Protein AF-A0A920RY17-F1 (afdb_monomer)

Solvent-accessible surface area (backbone atoms only — not comparable to full-atom values): 9497 Å² total; per-residue (Å²): 94,78,43,37,67,68,40,44,52,46,60,52,32,52,47,33,40,71,77,33,46,24,47,59,45,61,76,72,63,71,82,38,56,42,62,59,96,82,60,80,68,68,48,72,58,47,63,77,40,30,43,42,57,53,41,56,54,37,49,77,56,78,30,60,62,49,46,22,25,70,82,61,47,72,62,58,49,89,42,34,50,62,48,38,64,73,61,74,77,82,77,81,62,94,60,50,52,65,55,44,51,54,52,41,68,76,36,35,82,54,89,49,69,72,45,49,60,46,46,54,46,44,50,57,47,36,56,75,66,50,85,44,74,69,47,50,51,54,52,53,53,50,46,53,53,35,45,74,59,16,94,86,45,46,70,68,56,48,50,56,55,54,60,73,76,107

Foldseek 3Di:
DKDFFFDFVLVVQVVLCPPQVKGKFKPDDNRDTQDDPPDGDMDDQDQQQFLLNVQVVVVVSVMGMWMAALLLHTDDRGDGSNCRPVPPDDDDDPCLLVSLLVVLVRLLQDPDVSSVVSNLSSLVNLLVRDDDPVSLVVSLVSLVVSCVRHPVCHPVNSVVSNVSND

Mean predicted aligned error: 7.77 Å

Radius of gyration: 16.83 Å; Cα contacts (8 Å, |Δi|>4): 213; chains: 1; bounding box: 39×34×50 Å

Secondary structure (DSSP, 8-state):
-EE-TT-BHHHHHHHHHHHHS-EEEESS-TT-B---SS----EE--TT-BHHHHHHHHHTTT--EEEE-TTSPBPPTTSBGGGGGG----S--TTHHHHHHHHHHHHTT---HHHHHHHHH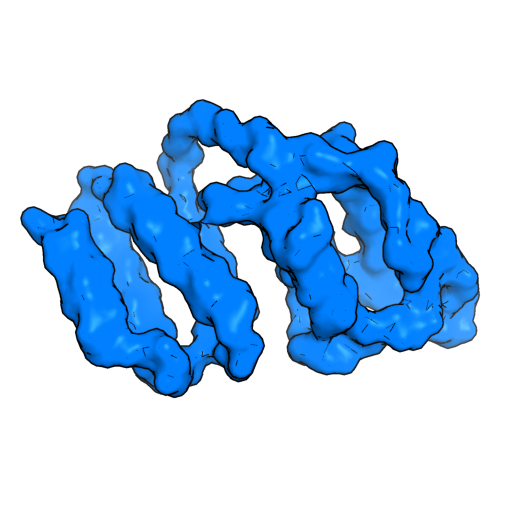HHHHHHHT--SHHHHHHHHHHHHHHHHH-TTS-HHHHHHHHHHT-

Nearest PDB structures (foldseek):
  8fbk-assembly1_A  TM=7.594E-01  e=2.458E+00  synthetic construct
  5h78-assembly1_B  TM=5.954E-01  e=9.826E-01  Homo sapiens
  5h7c-assembly2_C  TM=5.694E-01  e=1.041E+00  Staphylococcus aureus
  7wtx-assembly1_K  TM=4.365E-01  e=3.273E+00  Homo sapiens

pLDDT: mean 86.99, std 10.38, range [42.59, 96.81]

Sequence (166 aa):
MLLQKGTKLLDLKKYFKSEFQALLVYDGPPNKILLSKNKTSSLELTQKTTIRDIEKFFKQFNVSVEIYNSSGTKVAPDYEISTIKSLTEEKLELGSVKKNIKLISSLKNSTEFQDIDWIYRIYNQIIYDTETDEDKKLVIESLKDTLATNSKFTQDDYEHFVNQLN

Structure (mmCIF, N/CA/C/O backbone):
data_AF-A0A920RY17-F1
#
_entry.id   AF-A0A920RY17-F1
#
loop_
_atom_site.group_PDB
_atom_site.id
_atom_site.type_symbol
_atom_site.label_atom_id
_atom_site.label_alt_id
_atom_site.label_comp_id
_atom_site.label_asym_id
_atom_site.label_entity_id
_atom_site.label_seq_id
_atom_site.pdbx_PDB_ins_code
_atom_site.Cartn_x
_atom_site.Cartn_y
_atom_site.Cartn_z
_atom_site.occupancy
_atom_site.B_iso_or_equiv
_atom_site.auth_seq_id
_atom_site.auth_comp_id
_atom_site.auth_asym_id
_atom_site.auth_atom_id
_atom_site.pdbx_PDB_model_num
ATOM 1 N N . MET A 1 1 ? -18.358 2.647 7.549 1.00 88.31 1 MET A N 1
ATOM 2 C CA . MET A 1 1 ? -17.940 1.350 8.150 1.00 88.31 1 MET A CA 1
ATOM 3 C C . MET A 1 1 ? -17.654 1.550 9.635 1.00 88.31 1 MET A C 1
ATOM 5 O O . MET A 1 1 ? -16.999 2.529 9.966 1.00 88.31 1 MET A O 1
ATOM 9 N N . LEU A 1 2 ? -18.109 0.657 10.522 1.00 92.25 2 LEU A N 1
ATOM 10 C CA . LEU A 1 2 ? -17.802 0.726 11.960 1.00 92.25 2 LEU A CA 1
ATOM 11 C C . LEU A 1 2 ? -16.531 -0.073 12.281 1.00 92.25 2 LEU A C 1
ATOM 13 O O . LEU A 1 2 ? -16.491 -1.283 12.064 1.00 92.25 2 LEU A O 1
ATOM 17 N N . LEU A 1 3 ? -15.509 0.591 12.818 1.00 92.12 3 LEU A N 1
ATOM 18 C CA . LEU A 1 3 ? -14.319 -0.051 13.368 1.00 92.12 3 LEU A CA 1
ATOM 19 C C . LEU A 1 3 ? -14.539 -0.381 14.834 1.00 92.12 3 LEU A C 1
ATOM 21 O O . LEU A 1 3 ? -14.891 0.484 15.629 1.00 92.12 3 LEU A O 1
ATOM 25 N N . GLN A 1 4 ? -14.289 -1.628 15.201 1.00 91.75 4 GLN A N 1
ATOM 26 C CA . GLN A 1 4 ? -14.402 -2.114 16.575 1.00 91.75 4 GLN A CA 1
ATOM 27 C C . GLN A 1 4 ? -13.565 -3.380 16.783 1.00 91.75 4 GLN A C 1
ATOM 29 O O . GLN A 1 4 ? -13.005 -3.948 15.837 1.00 91.75 4 GLN A O 1
ATOM 34 N N . LYS A 1 5 ? -13.496 -3.863 18.025 1.00 89.25 5 LYS A N 1
ATOM 35 C CA . LYS A 1 5 ? -12.933 -5.185 18.326 1.00 89.25 5 LYS A CA 1
ATOM 36 C C . LYS A 1 5 ? -13.577 -6.254 17.430 1.00 89.25 5 LYS A C 1
ATOM 38 O O . LYS A 1 5 ? -14.792 -6.289 17.275 1.00 89.25 5 LYS A O 1
ATOM 43 N N . GLY A 1 6 ? -12.756 -7.126 16.852 1.00 89.06 6 GLY A N 1
ATOM 44 C CA . GLY A 1 6 ? -13.188 -8.156 15.905 1.00 89.06 6 GLY A CA 1
ATOM 45 C C . GLY A 1 6 ? -13.157 -7.726 14.435 1.00 89.06 6 GLY A C 1
ATOM 46 O O . GLY A 1 6 ? -13.312 -8.581 13.567 1.00 89.06 6 GLY A O 1
ATOM 47 N N . THR A 1 7 ? -12.896 -6.449 14.130 1.00 90.81 7 THR A N 1
ATOM 48 C CA . THR A 1 7 ? -12.713 -5.999 12.738 1.00 90.81 7 THR A CA 1
ATOM 49 C C . THR A 1 7 ? -11.511 -6.705 12.118 1.00 90.81 7 THR A C 1
ATOM 51 O O . THR A 1 7 ? -10.410 -6.672 12.679 1.00 90.81 7 THR A O 1
ATOM 54 N N . LYS A 1 8 ? -11.711 -7.333 10.957 1.00 91.75 8 LYS A N 1
ATOM 55 C CA . LYS A 1 8 ? -10.626 -7.901 10.153 1.00 91.75 8 LYS A CA 1
ATOM 56 C C . LYS A 1 8 ? -9.956 -6.780 9.365 1.00 91.75 8 LYS A C 1
ATOM 58 O O . LYS A 1 8 ? -10.627 -6.028 8.660 1.00 91.75 8 LYS A O 1
ATOM 63 N N . LEU A 1 9 ? -8.633 -6.676 9.461 1.00 90.75 9 LEU A N 1
ATOM 64 C CA . LEU A 1 9 ? -7.885 -5.626 8.764 1.00 90.75 9 LEU A CA 1
ATOM 65 C C . LEU A 1 9 ? -7.942 -5.786 7.241 1.00 90.75 9 LEU A C 1
ATOM 67 O O . LEU A 1 9 ? -7.912 -4.786 6.531 1.00 90.75 9 LEU A O 1
ATOM 71 N N . LEU A 1 10 ? -8.114 -7.013 6.743 1.00 89.44 10 LEU A N 1
ATOM 72 C CA . LEU A 1 10 ? -8.320 -7.263 5.318 1.00 89.44 10 LEU A CA 1
ATOM 73 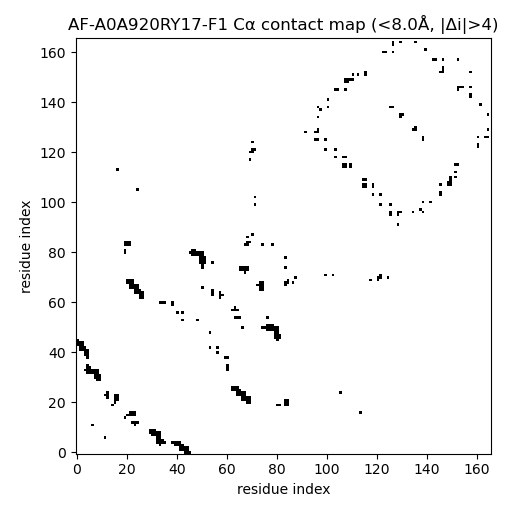C C . LEU A 1 10 ? -9.617 -6.625 4.796 1.00 89.44 10 LEU A C 1
ATOM 75 O O . LEU A 1 10 ? -9.604 -6.009 3.732 1.00 89.44 10 LEU A O 1
ATOM 79 N N . ASP A 1 11 ? -10.716 -6.727 5.546 1.00 91.06 11 ASP A N 1
ATOM 80 C CA . ASP A 1 11 ? -12.003 -6.136 5.153 1.00 91.06 11 ASP A CA 1
ATOM 81 C C . ASP A 1 11 ? -11.894 -4.610 5.119 1.00 91.06 11 ASP A C 1
ATOM 83 O O . ASP A 1 11 ? -12.360 -3.959 4.186 1.00 91.06 11 ASP A O 1
ATOM 87 N N . LEU A 1 12 ? -11.187 -4.042 6.099 1.00 90.75 12 LEU A N 1
ATOM 88 C CA . LEU A 1 12 ? -10.895 -2.618 6.125 1.00 90.75 12 LEU A CA 1
ATOM 89 C C . LEU A 1 12 ? -10.023 -2.178 4.947 1.00 90.75 12 LEU A C 1
ATOM 91 O O . LEU A 1 12 ? -10.306 -1.164 4.316 1.00 90.75 12 LEU A O 1
ATOM 95 N N . LYS A 1 13 ? -8.975 -2.943 4.630 1.00 91.44 13 LYS A N 1
ATOM 96 C CA . LYS A 1 13 ? -8.112 -2.681 3.475 1.00 91.44 13 LYS A CA 1
ATOM 97 C C . LYS A 1 13 ? -8.931 -2.661 2.180 1.00 91.44 13 LYS A C 1
ATOM 99 O O . LYS A 1 13 ? -8.775 -1.743 1.380 1.00 91.44 13 LYS A O 1
ATOM 104 N N . LYS A 1 14 ? -9.838 -3.627 1.996 1.00 91.12 14 LYS A N 1
ATOM 105 C CA . LYS A 1 14 ? -10.760 -3.688 0.846 1.00 91.12 14 LYS A CA 1
ATOM 106 C C . LYS A 1 14 ? -11.723 -2.495 0.816 1.00 91.12 14 LYS A C 1
ATOM 108 O O . LYS A 1 14 ? -11.944 -1.919 -0.250 1.00 91.12 14 LYS A O 1
ATOM 113 N N . TYR A 1 15 ? -12.240 -2.080 1.972 1.00 91.69 15 TYR A N 1
ATOM 114 C CA . TYR A 1 15 ? -13.094 -0.896 2.101 1.00 91.69 15 TYR A CA 1
ATOM 115 C C . TYR A 1 15 ? -12.364 0.394 1.696 1.00 91.69 15 TYR A C 1
ATOM 117 O O . TYR A 1 15 ? -12.866 1.146 0.870 1.00 91.69 15 TYR A O 1
ATOM 125 N N . PHE A 1 16 ? -11.138 0.623 2.183 1.00 91.50 16 PHE A N 1
ATOM 126 C CA . PHE A 1 1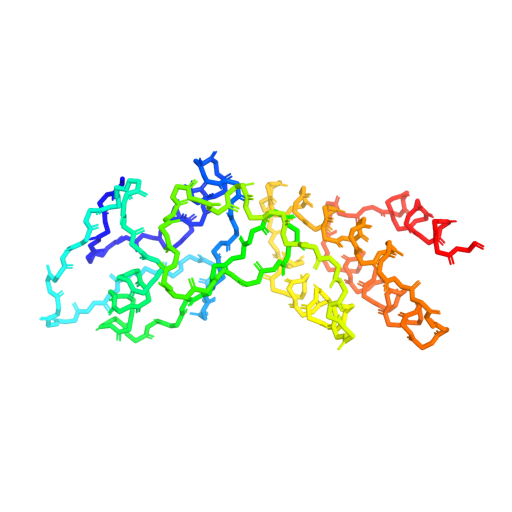6 ? -10.349 1.810 1.814 1.00 91.50 16 PHE A CA 1
ATOM 127 C C . PHE A 1 16 ? -10.063 1.893 0.312 1.00 91.50 16 PHE A C 1
ATOM 129 O O . PHE A 1 16 ? -10.155 2.968 -0.286 1.00 91.50 16 PHE A O 1
ATOM 136 N N . LYS A 1 17 ? -9.774 0.748 -0.311 1.00 89.94 17 LYS A N 1
ATOM 137 C CA . LYS A 1 17 ? -9.528 0.675 -1.752 1.00 89.94 17 LYS A CA 1
ATOM 138 C C . LYS A 1 17 ? -10.761 0.992 -2.585 1.00 89.94 17 LYS A C 1
ATOM 140 O O . LYS A 1 17 ? -10.645 1.711 -3.573 1.00 89.94 17 LYS A O 1
ATOM 145 N N . SER A 1 18 ? -11.905 0.430 -2.207 1.00 89.31 18 SER A N 1
ATOM 146 C CA . SER A 1 18 ? -13.157 0.578 -2.956 1.00 89.31 18 SER A CA 1
ATOM 147 C C . SER A 1 18 ? -13.776 1.963 -2.776 1.00 89.31 18 SER A C 1
ATOM 149 O O . SER A 1 18 ? -14.106 2.605 -3.769 1.00 89.31 18 SER A O 1
ATOM 151 N N . GLU A 1 19 ? -13.862 2.453 -1.540 1.00 89.56 19 GLU A N 1
ATOM 152 C CA . GLU A 1 19 ? -14.569 3.700 -1.228 1.00 89.56 19 GLU A CA 1
ATOM 153 C C . GLU A 1 19 ? -13.712 4.951 -1.436 1.00 89.56 19 GLU A C 1
ATOM 155 O O . GLU A 1 19 ? -14.189 5.960 -1.953 1.00 89.56 19 GLU A O 1
ATOM 160 N N . PHE A 1 20 ? -12.436 4.902 -1.045 1.00 88.31 20 PHE A N 1
ATOM 161 C CA . PHE A 1 20 ? -11.584 6.098 -0.991 1.00 88.31 20 PHE A CA 1
ATOM 162 C C . PHE A 1 20 ? -10.464 6.100 -2.026 1.00 88.31 20 PHE A C 1
ATOM 164 O O . PHE A 1 20 ? -9.703 7.062 -2.089 1.00 88.31 20 PHE A O 1
ATOM 171 N N . GLN A 1 21 ? -10.353 5.040 -2.837 1.00 86.44 21 GLN A N 1
ATOM 172 C CA . GLN A 1 21 ? -9.213 4.828 -3.737 1.00 86.44 21 GLN A CA 1
ATOM 173 C C . GLN A 1 21 ? -7.880 4.986 -2.998 1.00 86.44 21 GLN A C 1
ATOM 175 O O . GLN A 1 21 ? -6.930 5.577 -3.505 1.00 86.44 21 GLN A O 1
ATOM 180 N N . ALA A 1 22 ? -7.841 4.454 -1.777 1.00 90.06 22 ALA A N 1
ATOM 181 C CA . ALA A 1 22 ? -6.729 4.577 -0.858 1.00 90.06 22 ALA A CA 1
ATOM 182 C C . ALA A 1 22 ? -6.197 3.195 -0.482 1.00 90.06 22 ALA A C 1
ATOM 184 O O . ALA A 1 22 ? -6.946 2.219 -0.375 1.00 90.06 22 ALA A O 1
ATOM 185 N N . LEU A 1 23 ? -4.898 3.118 -0.233 1.00 90.44 23 LEU A N 1
ATOM 186 C CA . LEU A 1 23 ? -4.249 1.920 0.257 1.00 90.44 23 LEU A CA 1
ATOM 187 C C . LEU A 1 23 ? -4.003 2.049 1.759 1.00 90.44 23 LEU A C 1
ATOM 189 O O . LEU A 1 23 ? -3.298 2.945 2.210 1.00 90.44 23 LEU A O 1
ATOM 193 N N . LEU A 1 24 ? -4.565 1.118 2.527 1.00 92.25 24 LEU A N 1
ATOM 194 C CA . LEU A 1 24 ? -4.289 0.972 3.951 1.00 92.25 24 LEU A CA 1
ATOM 195 C C . LEU A 1 24 ? -3.218 -0.110 4.151 1.00 92.25 24 LEU A C 1
ATOM 197 O O . LEU A 1 24 ? -3.422 -1.276 3.800 1.00 92.25 24 LEU A O 1
ATOM 201 N N . VAL A 1 25 ? -2.080 0.297 4.707 1.00 90.69 25 VAL A N 1
ATOM 202 C CA . VAL A 1 25 ? -0.940 -0.552 5.072 1.00 90.69 25 VAL A CA 1
ATOM 203 C C . VAL A 1 25 ? -0.918 -0.694 6.588 1.00 90.69 25 VAL A C 1
ATOM 205 O O . VAL A 1 25 ? -1.197 0.258 7.312 1.00 90.69 25 VAL A O 1
ATOM 208 N N . TYR A 1 26 ? -0.622 -1.891 7.085 1.00 90.31 26 TYR A N 1
ATOM 209 C CA . TYR A 1 26 ? -0.547 -2.161 8.516 1.00 90.31 26 TYR A CA 1
ATOM 210 C C . TYR A 1 26 ? 0.478 -3.237 8.828 1.00 90.31 26 TYR A C 1
ATOM 212 O O . TYR A 1 26 ? 0.719 -4.143 8.030 1.00 90.31 26 TYR A O 1
ATOM 220 N N . ASP A 1 27 ? 1.006 -3.183 10.046 1.00 81.56 27 ASP A N 1
ATOM 221 C CA . ASP A 1 27 ? 1.948 -4.185 10.525 1.00 81.56 27 ASP A CA 1
ATOM 222 C C . ASP A 1 27 ? 1.214 -5.471 10.935 1.00 81.56 27 ASP A C 1
ATOM 224 O O . ASP A 1 27 ? 0.337 -5.468 11.815 1.00 81.56 27 ASP A O 1
ATOM 228 N N . GLY A 1 28 ? 1.608 -6.601 10.346 1.00 78.06 28 GLY A N 1
ATOM 229 C CA . GLY A 1 28 ? 1.167 -7.943 10.734 1.00 78.06 28 GLY A CA 1
ATOM 230 C C . GLY A 1 28 ? 0.599 -8.783 9.585 1.00 78.06 28 GLY A C 1
ATOM 231 O O . GL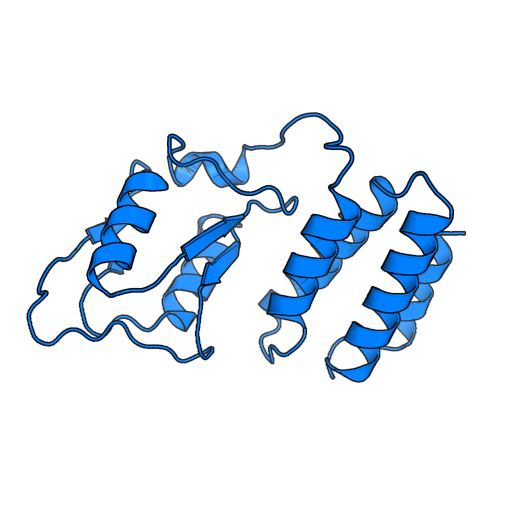Y A 1 28 ? 0.670 -8.384 8.426 1.00 78.06 28 GLY A O 1
ATOM 232 N N . PRO A 1 29 ? 0.054 -9.977 9.887 1.00 76.94 29 PRO A N 1
ATOM 233 C CA . PRO A 1 29 ? -0.427 -10.894 8.858 1.00 76.94 29 PRO A CA 1
ATOM 234 C C . PRO A 1 29 ? -1.649 -10.330 8.111 1.00 76.94 29 PRO A C 1
ATOM 236 O O . PRO A 1 29 ? -2.450 -9.614 8.717 1.00 76.94 29 PRO A O 1
ATOM 239 N N . PRO A 1 30 ? -1.877 -10.719 6.840 1.00 70.19 30 PRO A N 1
ATOM 240 C CA . PRO A 1 30 ? -2.999 -10.226 6.034 1.00 70.19 30 PRO A CA 1
ATOM 241 C C . PRO A 1 3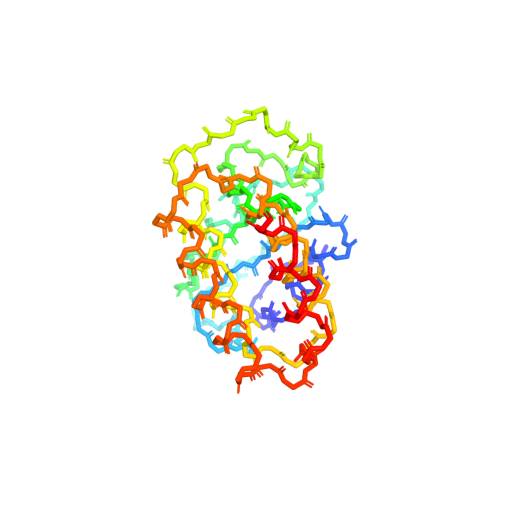0 ? -4.359 -10.377 6.729 1.00 70.19 30 PRO A C 1
ATOM 243 O O . PRO A 1 30 ? -5.158 -9.449 6.746 1.00 70.19 30 PRO A O 1
ATOM 246 N N . ASN A 1 31 ? -4.585 -11.499 7.414 1.00 79.00 31 ASN A N 1
ATOM 247 C CA . ASN A 1 31 ? -5.838 -11.794 8.116 1.00 79.00 31 ASN A CA 1
ATOM 248 C C . ASN A 1 31 ? -5.858 -11.317 9.578 1.00 79.00 31 ASN A C 1
ATOM 250 O O . ASN A 1 31 ? -6.582 -11.876 10.403 1.00 79.00 31 ASN A O 1
ATOM 254 N N . LYS A 1 32 ? -5.047 -10.313 9.933 1.00 85.19 32 LYS A N 1
ATOM 255 C CA . LYS A 1 32 ? -5.010 -9.763 11.291 1.00 85.19 32 LYS A CA 1
ATOM 256 C C . LYS A 1 32 ? -6.390 -9.241 11.697 1.00 85.19 32 LYS A C 1
ATOM 258 O O . LYS A 1 32 ? -7.085 -8.582 10.925 1.00 85.19 32 LYS A O 1
ATOM 263 N N . ILE A 1 33 ? -6.772 -9.544 12.933 1.00 88.25 33 ILE A N 1
ATOM 264 C CA . ILE A 1 33 ? -8.031 -9.121 13.549 1.00 88.25 33 ILE A CA 1
ATOM 265 C C . ILE A 1 33 ? -7.700 -8.155 14.681 1.00 88.25 33 ILE A C 1
ATOM 267 O O . ILE A 1 33 ? -6.749 -8.379 15.433 1.00 88.25 33 ILE A O 1
ATOM 271 N N . LEU A 1 34 ? -8.493 -7.094 14.826 1.00 87.19 34 LEU A N 1
ATOM 272 C CA . LEU A 1 34 ? -8.398 -6.199 15.973 1.00 87.19 34 LEU A CA 1
ATOM 273 C C . LEU A 1 34 ? -8.825 -6.914 17.249 1.00 87.19 34 LEU A C 1
ATOM 275 O O . LEU A 1 34 ? -10.013 -7.079 17.533 1.00 87.19 34 LEU A O 1
ATOM 279 N N . LEU A 1 35 ? -7.839 -7.327 18.035 1.00 83.56 35 LEU A N 1
ATOM 280 C CA . LEU A 1 35 ? -8.043 -7.992 19.310 1.00 83.56 35 LEU A CA 1
ATOM 281 C C . LEU A 1 35 ? -7.551 -7.097 20.444 1.00 83.56 35 LEU A C 1
ATOM 283 O O . LEU A 1 35 ? -6.463 -6.533 20.396 1.00 83.56 35 LEU A O 1
ATOM 287 N N . SER A 1 36 ? -8.359 -6.990 21.495 1.00 78.50 36 SER A N 1
ATOM 288 C CA . SER A 1 36 ? -7.945 -6.410 22.768 1.00 78.50 36 SER A CA 1
ATOM 289 C C . SER A 1 36 ? -8.715 -7.060 23.910 1.00 78.50 36 SER A C 1
ATOM 291 O O . SER A 1 36 ? -9.916 -7.334 23.791 1.00 78.50 36 SER A O 1
ATOM 293 N N . LYS A 1 37 ? -8.019 -7.322 25.022 1.00 70.12 37 LYS A N 1
ATOM 294 C CA . LYS A 1 37 ? -8.650 -7.801 26.259 1.00 70.12 37 LYS A CA 1
ATOM 295 C C . LYS A 1 37 ? -9.467 -6.695 26.934 1.00 70.12 37 LYS A C 1
ATOM 297 O O . LYS A 1 37 ? -10.540 -6.984 27.443 1.00 70.12 37 LYS A O 1
ATOM 302 N N . ASN A 1 38 ? -9.003 -5.444 26.849 1.00 75.31 38 ASN A N 1
ATOM 303 C CA . ASN A 1 38 ? -9.517 -4.343 27.672 1.00 75.31 38 ASN A CA 1
ATOM 304 C C . ASN A 1 38 ? -10.110 -3.177 26.861 1.00 75.31 38 ASN A C 1
ATOM 306 O O . ASN A 1 38 ? -10.729 -2.294 27.445 1.00 75.31 38 ASN A O 1
ATOM 310 N N . LYS A 1 39 ? -9.896 -3.117 25.539 1.00 76.75 39 LYS A N 1
ATOM 311 C CA . LYS A 1 39 ? -10.406 -2.022 24.698 1.00 76.75 39 LYS A CA 1
ATOM 312 C C . LYS A 1 39 ? -11.731 -2.411 24.049 1.00 76.75 39 LYS A C 1
ATOM 314 O O . LYS A 1 39 ? -11.811 -3.427 23.359 1.00 76.75 39 LYS A O 1
ATOM 319 N N . THR A 1 40 ? -12.735 -1.566 24.252 1.00 77.69 40 THR A N 1
ATOM 320 C CA . THR A 1 40 ? -14.078 -1.653 23.654 1.00 77.69 40 THR A CA 1
ATOM 321 C C . THR A 1 40 ? -14.384 -0.469 22.739 1.00 77.69 40 THR A C 1
ATOM 323 O O . THR A 1 40 ? -15.503 -0.350 22.254 1.00 77.69 40 THR A O 1
ATOM 326 N N . SER A 1 41 ? -13.398 0.399 22.497 1.00 84.19 41 SER A N 1
ATOM 327 C CA . SER A 1 41 ? -13.531 1.578 21.651 1.00 84.19 41 SER A CA 1
ATOM 328 C C . SER A 1 41 ? -14.027 1.188 20.260 1.00 84.19 41 SER A C 1
ATOM 330 O O . SER A 1 41 ? -13.518 0.235 19.659 1.00 84.19 41 SER A O 1
ATOM 332 N N . SER A 1 42 ? -14.969 1.965 19.739 1.00 91.06 42 SER A N 1
ATOM 333 C CA . SER A 1 42 ? -15.408 1.899 18.351 1.00 91.06 42 SER A CA 1
ATOM 334 C C . SER A 1 42 ? -15.202 3.248 17.670 1.00 91.06 42 SER A C 1
ATOM 336 O O . SER A 1 42 ? -15.310 4.291 18.314 1.00 91.06 42 SER A O 1
ATOM 338 N N . LEU A 1 43 ? -14.916 3.228 16.374 1.00 93.19 43 LEU A N 1
ATOM 339 C CA . LEU A 1 43 ? -14.818 4.415 15.533 1.00 93.19 43 LEU A CA 1
ATOM 340 C C . LEU A 1 43 ? -15.679 4.200 14.294 1.00 93.19 43 LEU A C 1
ATOM 342 O O . LEU A 1 43 ? -15.436 3.279 13.517 1.00 93.19 43 LEU A O 1
ATOM 346 N N . GLU A 1 44 ? -16.679 5.048 14.096 1.00 94.38 44 GLU A N 1
ATOM 347 C CA . GLU A 1 44 ? -17.420 5.069 12.843 1.00 94.38 44 GLU A CA 1
ATOM 348 C C . GLU A 1 44 ? -16.636 5.865 11.796 1.00 94.38 44 GLU A C 1
ATOM 350 O O . GLU A 1 44 ? -16.312 7.036 11.999 1.00 94.38 44 GLU A O 1
ATOM 355 N N . LEU A 1 45 ? -16.303 5.215 10.679 1.00 92.75 45 LEU A N 1
ATOM 356 C CA . LEU A 1 45 ? -15.664 5.876 9.547 1.00 92.75 45 LEU A CA 1
ATOM 357 C C . LEU A 1 45 ? -16.708 6.661 8.762 1.00 92.75 45 LEU A C 1
ATOM 359 O O . LEU A 1 45 ? -17.557 6.070 8.088 1.00 92.75 45 LEU A O 1
ATOM 363 N N . THR A 1 46 ? -16.583 7.981 8.830 1.00 91.81 46 THR A N 1
ATOM 364 C CA . THR A 1 46 ? -17.356 8.963 8.067 1.00 91.81 46 THR A CA 1
ATOM 365 C C . THR A 1 46 ? -16.424 9.723 7.131 1.00 91.81 46 THR A C 1
ATOM 367 O O . THR A 1 46 ? -15.219 9.755 7.353 1.00 91.81 46 THR A O 1
ATOM 370 N N . GLN A 1 47 ? -16.963 10.402 6.119 1.00 89.62 47 GLN A N 1
ATOM 371 C CA . GLN A 1 47 ? -16.154 11.209 5.195 1.00 89.62 47 GLN A CA 1
ATOM 372 C C . GLN A 1 47 ? -15.279 12.273 5.885 1.00 89.62 47 GLN A C 1
ATOM 374 O O . GLN A 1 47 ? -14.233 12.618 5.346 1.00 89.62 47 GLN A O 1
ATOM 379 N N . LYS A 1 48 ? -15.684 12.739 7.074 1.00 93.50 48 LYS A N 1
ATOM 380 C CA . LYS A 1 48 ? -14.972 13.743 7.881 1.00 93.50 48 LYS A CA 1
ATOM 381 C C . LYS A 1 48 ? -13.973 13.149 8.871 1.00 93.50 48 LYS A C 1
ATOM 383 O O . LYS A 1 48 ? -13.288 13.883 9.573 1.00 93.50 48 LYS A O 1
ATOM 388 N N . THR A 1 49 ? -13.924 11.824 8.994 1.00 94.88 49 THR A N 1
ATOM 389 C CA . THR A 1 49 ? -12.955 11.169 9.871 1.00 94.88 49 THR A CA 1
ATOM 390 C C . THR A 1 49 ? -11.553 11.495 9.366 1.00 94.88 49 THR A C 1
ATOM 392 O O . THR A 1 49 ? -11.269 11.320 8.179 1.00 94.88 49 THR A O 1
ATOM 395 N N . THR A 1 50 ? -10.678 11.970 10.252 1.00 96.19 50 THR A N 1
ATOM 396 C CA . THR A 1 50 ? -9.303 12.310 9.870 1.00 96.19 50 THR A CA 1
ATOM 397 C C . THR A 1 50 ? -8.405 11.078 9.872 1.00 96.19 50 THR A C 1
ATOM 399 O O . THR A 1 50 ? -8.666 10.096 10.579 1.00 96.19 50 THR A O 1
ATOM 402 N N . ILE A 1 51 ? -7.302 11.129 9.121 1.00 94.88 51 ILE A N 1
ATOM 403 C CA . ILE A 1 51 ? -6.259 10.093 9.176 1.00 94.88 51 ILE A CA 1
ATOM 404 C C . ILE A 1 51 ? -5.745 9.928 10.612 1.00 94.88 51 ILE A C 1
ATOM 406 O O . ILE A 1 51 ? -5.599 8.805 11.096 1.00 94.88 51 ILE A O 1
ATOM 410 N N . ARG A 1 52 ? -5.578 11.034 11.347 1.00 95.81 52 ARG A N 1
ATOM 411 C CA . ARG A 1 52 ? -5.189 11.029 12.762 1.00 95.81 52 ARG A CA 1
ATOM 412 C C . ARG A 1 52 ? -6.167 10.253 13.642 1.00 95.81 52 ARG A C 1
ATOM 414 O O . ARG A 1 52 ? -5.721 9.559 14.557 1.00 95.81 52 ARG A O 1
ATOM 421 N N . ASP A 1 53 ? -7.475 10.373 13.420 1.00 95.62 53 ASP A N 1
ATOM 422 C CA . ASP A 1 53 ? -8.476 9.638 14.207 1.00 95.62 53 ASP A CA 1
ATOM 423 C C . ASP A 1 53 ? -8.343 8.131 13.994 1.00 95.62 53 ASP A C 1
ATOM 425 O O . ASP A 1 53 ? -8.393 7.352 14.951 1.00 95.62 53 ASP A O 1
ATOM 429 N N . ILE A 1 54 ? -8.092 7.730 12.747 1.00 94.81 54 ILE A N 1
ATOM 430 C CA . ILE A 1 54 ? -7.857 6.339 12.365 1.00 94.81 54 ILE A CA 1
ATOM 431 C C . ILE A 1 54 ? -6.573 5.823 13.023 1.00 94.81 54 ILE A C 1
ATOM 433 O O . ILE A 1 54 ? -6.613 4.827 13.746 1.00 94.81 54 ILE A O 1
ATOM 437 N N . GLU A 1 55 ? -5.448 6.520 12.860 1.00 94.25 55 GLU A N 1
ATOM 438 C CA . GLU A 1 55 ? -4.166 6.149 13.476 1.00 94.25 55 GLU A CA 1
ATOM 439 C C . GLU A 1 55 ? -4.278 6.032 15.005 1.00 94.25 55 GLU A C 1
ATOM 441 O O . GLU A 1 55 ? -3.838 5.043 15.601 1.00 94.25 55 GLU A O 1
ATOM 446 N N . LYS A 1 56 ? -4.928 7.005 15.663 1.00 93.56 56 LYS A N 1
ATOM 447 C CA . LYS A 1 56 ? -5.181 6.979 17.113 1.00 93.56 56 LYS A CA 1
ATOM 448 C C . LYS A 1 56 ? -6.044 5.796 17.525 1.00 93.56 56 LYS A C 1
ATOM 450 O O . LYS A 1 56 ? -5.802 5.224 18.590 1.00 93.56 56 LYS A O 1
ATOM 455 N N . PHE A 1 57 ? -7.048 5.436 16.730 1.00 93.75 57 PHE A N 1
ATOM 456 C CA . PHE A 1 57 ? -7.879 4.269 16.992 1.00 93.75 57 PHE A CA 1
ATOM 457 C C . PHE A 1 57 ? -7.042 2.98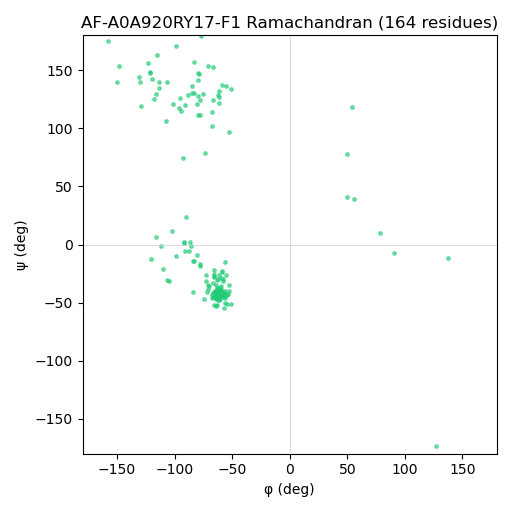5 16.949 1.00 93.75 57 PHE A C 1
ATOM 459 O O . PHE A 1 57 ? -7.021 2.239 17.928 1.00 93.75 57 PHE A O 1
ATOM 466 N N . PHE A 1 58 ? -6.270 2.764 15.881 1.00 91.75 58 PHE A N 1
ATOM 467 C CA . PHE A 1 58 ? -5.438 1.564 15.723 1.00 91.75 58 PHE A CA 1
ATOM 468 C C . PHE A 1 58 ? -4.325 1.446 16.766 1.00 91.75 58 PHE A C 1
ATOM 470 O O . PHE A 1 58 ? -4.063 0.348 17.274 1.00 91.75 58 PHE A O 1
ATOM 477 N N . LYS A 1 59 ? -3.746 2.575 17.190 1.00 90.75 59 LYS A N 1
ATOM 478 C CA . LYS A 1 59 ? -2.734 2.613 18.253 1.00 90.75 59 LYS A CA 1
ATOM 479 C C . LYS A 1 59 ? -3.242 2.019 19.571 1.00 90.75 59 LYS A C 1
ATOM 481 O O . LYS A 1 59 ? -2.472 1.395 20.298 1.00 90.75 59 LYS A O 1
ATOM 486 N N . GLN A 1 60 ? -4.541 2.126 19.868 1.00 89.81 60 GLN A N 1
ATOM 487 C CA . GLN A 1 60 ? -5.142 1.514 21.065 1.00 89.81 60 GLN A CA 1
ATOM 488 C C . GLN A 1 60 ? -5.122 -0.022 21.032 1.00 89.81 60 GLN A C 1
ATOM 490 O O . GLN A 1 60 ? -5.190 -0.652 22.089 1.00 89.81 60 GLN A O 1
ATOM 495 N N . PHE A 1 61 ? -5.015 -0.614 19.841 1.00 88.94 61 PHE A N 1
ATOM 496 C CA . PHE A 1 61 ? -4.924 -2.057 19.603 1.00 88.94 61 PHE A CA 1
ATOM 497 C C . PHE A 1 61 ? -3.489 -2.519 19.307 1.00 88.94 61 PHE A C 1
ATOM 499 O O . PHE A 1 61 ? -3.292 -3.657 18.886 1.00 88.94 61 PHE A O 1
ATOM 506 N N . ASN A 1 62 ? -2.487 -1.659 19.527 1.00 88.69 62 ASN A N 1
ATOM 507 C CA . ASN A 1 62 ? -1.083 -1.929 19.208 1.00 88.69 62 ASN A CA 1
ATOM 508 C C . ASN A 1 62 ? -0.873 -2.307 17.727 1.00 88.69 62 ASN A C 1
ATOM 510 O O . ASN A 1 62 ? -0.122 -3.225 17.389 1.00 88.69 62 ASN A O 1
ATOM 514 N N . VAL A 1 63 ? -1.599 -1.622 16.841 1.00 89.44 63 VAL A N 1
ATOM 515 C CA . VAL A 1 63 ? -1.463 -1.738 15.389 1.00 89.44 63 VAL A CA 1
ATOM 516 C C . VAL A 1 63 ? -1.030 -0.381 14.855 1.00 89.44 63 VAL A C 1
ATOM 518 O O . VAL A 1 63 ? -1.691 0.620 15.124 1.00 89.44 63 VAL A O 1
ATOM 521 N N . SER A 1 64 ? 0.079 -0.351 14.118 1.00 90.75 64 SER A N 1
ATOM 522 C CA . SER A 1 64 ? 0.433 0.803 13.296 1.00 90.75 64 SER A CA 1
ATOM 523 C C . SER A 1 64 ? -0.271 0.678 11.952 1.00 90.75 64 SER A C 1
ATOM 525 O O . SER A 1 64 ? -0.326 -0.420 11.387 1.00 90.75 64 SER A O 1
ATOM 527 N N . VAL A 1 65 ? -0.826 1.785 11.470 1.00 92.12 65 VAL A N 1
ATOM 528 C CA . VAL A 1 65 ? -1.447 1.871 10.150 1.00 92.12 65 VAL A CA 1
ATOM 529 C C . VAL A 1 65 ? -0.908 3.087 9.421 1.00 92.12 65 VAL A C 1
ATOM 531 O O . VAL A 1 65 ? -0.664 4.125 10.030 1.00 92.12 65 VAL A O 1
ATOM 534 N N . GLU A 1 66 ? -0.749 2.953 8.115 1.00 93.44 66 GLU A N 1
ATOM 535 C CA . GLU A 1 66 ? -0.385 4.034 7.214 1.00 93.44 66 GLU A CA 1
ATOM 536 C C . GLU A 1 66 ? -1.361 4.028 6.041 1.00 93.44 66 GLU A C 1
ATOM 538 O O . GLU A 1 66 ? -1.759 2.967 5.552 1.00 93.44 66 GLU A O 1
ATOM 543 N N . ILE A 1 67 ? -1.780 5.214 5.608 1.00 92.75 67 ILE A N 1
ATOM 544 C CA . ILE A 1 67 ? -2.739 5.375 4.518 1.00 92.75 67 ILE A CA 1
ATOM 545 C C . ILE A 1 67 ? -2.043 6.103 3.378 1.00 92.75 67 ILE A C 1
ATOM 547 O O . ILE A 1 67 ? -1.421 7.145 3.582 1.00 92.75 67 ILE A O 1
ATOM 551 N N . TYR A 1 68 ? -2.157 5.542 2.183 1.00 89.38 68 TYR A N 1
ATOM 552 C CA . TYR A 1 68 ? -1.569 6.060 0.958 1.00 89.38 68 TYR A CA 1
ATOM 553 C C . TYR A 1 68 ? -2.667 6.369 -0.057 1.00 89.38 68 TYR A C 1
ATOM 555 O O . TYR A 1 68 ? -3.658 5.640 -0.149 1.00 89.38 68 TYR A O 1
ATOM 563 N N . ASN A 1 69 ? -2.504 7.449 -0.816 1.00 87.88 69 ASN A N 1
ATOM 564 C CA . ASN A 1 69 ? -3.382 7.767 -1.941 1.00 87.88 69 ASN A CA 1
ATOM 565 C C . ASN A 1 69 ? -3.054 6.891 -3.168 1.00 87.88 69 ASN A C 1
ATOM 567 O O . ASN A 1 69 ? -2.124 6.081 -3.151 1.00 87.88 69 ASN A O 1
ATOM 571 N N . SER A 1 70 ? -3.804 7.081 -4.257 1.00 79.75 70 SER A N 1
ATOM 572 C CA . SER A 1 70 ? -3.610 6.379 -5.536 1.00 79.75 70 SER A CA 1
ATOM 573 C C . SER A 1 70 ? -2.234 6.563 -6.171 1.00 79.75 70 SER A C 1
ATOM 575 O O . SER A 1 70 ? -1.833 5.723 -6.971 1.00 79.75 70 SER A O 1
ATOM 577 N N . SER A 1 71 ? -1.530 7.634 -5.813 1.00 73.44 71 SER A N 1
ATOM 578 C CA . SER A 1 71 ? -0.203 7.969 -6.331 1.00 73.44 71 SER A CA 1
ATOM 579 C C . SER A 1 71 ? 0.936 7.400 -5.475 1.00 73.44 71 SER A C 1
ATOM 581 O O . SER A 1 71 ? 2.098 7.659 -5.760 1.00 73.44 71 SER A O 1
ATOM 583 N N . GLY A 1 72 ? 0.637 6.645 -4.411 1.00 73.94 72 GLY A N 1
ATOM 584 C CA . GLY A 1 72 ? 1.661 6.121 -3.498 1.00 73.94 72 GLY A CA 1
ATOM 585 C C . GLY A 1 72 ? 2.184 7.149 -2.484 1.00 73.94 72 GLY A C 1
ATOM 586 O O . GLY A 1 72 ? 3.125 6.875 -1.737 1.00 73.94 72 GLY A O 1
ATOM 587 N N . THR A 1 73 ? 1.552 8.319 -2.382 1.00 81.88 73 THR A N 1
ATOM 588 C CA . THR A 1 73 ? 1.880 9.334 -1.376 1.00 81.88 73 THR A CA 1
ATOM 589 C C . THR A 1 73 ? 1.178 9.015 -0.062 1.00 81.88 73 THR A C 1
ATOM 591 O O . THR A 1 73 ? -0.031 8.775 -0.025 1.00 81.88 73 THR A O 1
ATOM 594 N N . LYS A 1 74 ? 1.939 9.018 1.040 1.00 87.25 74 LYS A N 1
ATOM 595 C CA . LYS A 1 74 ? 1.388 8.861 2.391 1.00 87.25 74 LYS A CA 1
ATOM 596 C C . LYS A 1 74 ? 0.533 10.081 2.724 1.00 87.25 74 LYS A C 1
ATOM 598 O O . LYS A 1 74 ? 1.024 11.203 2.679 1.00 87.25 74 LYS A O 1
ATOM 603 N N . VAL A 1 75 ? -0.720 9.852 3.090 1.00 90.44 75 VAL A N 1
ATOM 604 C CA . VAL A 1 75 ? -1.660 10.913 3.454 1.00 90.44 75 VAL A CA 1
ATOM 605 C C . VAL A 1 75 ? -1.315 11.430 4.849 1.00 90.44 75 VAL A C 1
ATOM 607 O O . VAL A 1 75 ? -1.149 10.640 5.781 1.00 90.44 75 VAL A O 1
ATOM 610 N N . ALA A 1 76 ? -1.194 12.751 5.006 1.00 90.50 76 ALA A N 1
ATOM 611 C CA . ALA A 1 76 ? -0.835 13.333 6.296 1.00 90.50 76 ALA A CA 1
ATOM 612 C C . ALA A 1 76 ? -1.986 13.230 7.326 1.00 90.50 76 ALA A C 1
ATOM 614 O O . ALA A 1 76 ? -3.160 13.208 6.944 1.00 90.50 76 ALA A O 1
ATOM 615 N N . PRO A 1 77 ? -1.683 13.214 8.642 1.00 93.19 77 PRO A N 1
ATOM 616 C CA . PRO A 1 77 ? -2.677 12.961 9.690 1.00 93.19 77 PRO A CA 1
ATOM 617 C C . PRO A 1 77 ? -3.852 13.951 9.741 1.00 93.19 77 PRO A C 1
ATOM 619 O O . PRO A 1 77 ? -4.934 13.588 10.199 1.00 93.19 77 PRO A O 1
ATOM 622 N N . ASP A 1 78 ? -3.641 15.198 9.315 1.00 92.25 78 ASP A N 1
ATOM 623 C CA . ASP A 1 78 ? -4.638 16.276 9.392 1.00 92.25 78 ASP A CA 1
ATOM 624 C C . ASP A 1 78 ? -5.690 16.237 8.272 1.00 92.25 78 ASP A C 1
ATOM 626 O O . ASP A 1 78 ? -6.683 16.957 8.346 1.00 92.25 78 ASP A O 1
ATOM 630 N N . TYR A 1 79 ? -5.512 15.388 7.257 1.00 92.75 79 TYR A N 1
ATOM 631 C CA . TYR A 1 79 ? -6.475 15.261 6.166 1.00 92.75 79 TYR A CA 1
ATOM 632 C C . TYR A 1 79 ? -7.688 14.410 6.558 1.00 92.75 79 TYR A C 1
ATOM 634 O O . TYR A 1 79 ? -7.585 13.433 7.307 1.00 92.75 79 TYR A O 1
ATOM 642 N N . GLU A 1 80 ? -8.849 14.760 6.004 1.00 94.50 80 GLU A N 1
ATOM 643 C CA . GLU A 1 80 ? -10.066 13.947 6.072 1.00 94.50 80 GLU A CA 1
ATOM 644 C C . GLU A 1 80 ? -10.013 12.815 5.039 1.00 94.50 80 GLU A C 1
ATOM 646 O O . GLU A 1 80 ? -9.496 13.003 3.934 1.00 94.50 80 GLU A O 1
ATOM 651 N N . ILE A 1 81 ? -10.605 11.653 5.339 1.00 91.44 81 ILE A N 1
ATOM 652 C CA . ILE A 1 81 ? -10.581 10.516 4.403 1.00 91.44 81 ILE A CA 1
ATOM 653 C C . ILE A 1 81 ? -11.263 10.806 3.061 1.00 91.44 81 ILE A C 1
ATOM 655 O O . ILE A 1 81 ? -10.899 10.208 2.050 1.00 91.44 81 ILE A O 1
ATOM 659 N N . SER A 1 82 ? -12.221 11.735 3.028 1.00 89.50 82 SER A N 1
ATOM 660 C CA . SER A 1 82 ? -12.873 12.178 1.791 1.00 89.50 82 SER A CA 1
ATOM 661 C C . SER A 1 82 ? -11.899 12.831 0.805 1.00 89.50 82 SER A C 1
ATOM 663 O O . SER A 1 82 ? -12.082 12.724 -0.406 1.00 89.50 82 SER A O 1
ATOM 665 N N . THR A 1 83 ? -10.838 13.460 1.315 1.00 89.12 83 THR A N 1
ATOM 666 C CA . THR A 1 83 ? -9.874 14.222 0.510 1.00 89.12 83 THR A CA 1
ATOM 667 C C . THR A 1 83 ? -8.803 13.353 -0.139 1.00 89.12 83 THR A C 1
ATOM 669 O O . THR A 1 83 ? -8.154 13.808 -1.077 1.00 89.12 83 THR A O 1
ATOM 672 N N . ILE A 1 84 ? -8.645 12.091 0.287 1.00 87.19 84 ILE A N 1
ATOM 673 C CA . ILE A 1 84 ? -7.546 11.214 -0.155 1.00 87.19 84 ILE A CA 1
ATOM 674 C C . ILE A 1 84 ? -7.488 11.099 -1.680 1.00 87.19 84 ILE A C 1
ATOM 676 O O . ILE A 1 84 ? -6.416 11.184 -2.273 1.00 87.19 84 ILE A O 1
ATOM 680 N N . LYS A 1 85 ? -8.649 10.945 -2.321 1.00 81.31 85 LYS A N 1
ATOM 681 C CA . LYS A 1 85 ? -8.748 10.798 -3.776 1.00 81.31 85 LYS A CA 1
ATOM 682 C C . LYS A 1 85 ? -8.329 12.063 -4.533 1.00 81.31 85 LYS A C 1
ATOM 684 O O . LYS A 1 85 ? -7.808 11.963 -5.637 1.00 81.31 85 LYS A O 1
ATOM 689 N N . SER A 1 86 ? -8.583 13.240 -3.965 1.00 78.00 86 SER A N 1
ATOM 690 C CA . SER A 1 86 ? -8.247 14.536 -4.568 1.00 78.00 86 SER A CA 1
ATOM 691 C C . SER A 1 86 ? -6.831 15.009 -4.248 1.00 78.00 86 SER A C 1
ATOM 693 O O . SER A 1 86 ? -6.414 16.035 -4.777 1.00 78.00 86 SER A O 1
ATOM 695 N N . LEU A 1 87 ? -6.092 14.291 -3.396 1.00 73.69 87 LEU A N 1
ATOM 696 C CA . LEU A 1 87 ? -4.687 14.581 -3.125 1.00 73.69 87 LEU A CA 1
ATOM 697 C C . LEU A 1 87 ? -3.836 14.147 -4.315 1.00 73.69 87 LEU A C 1
ATOM 699 O O . LEU A 1 87 ? -3.206 13.095 -4.304 1.00 73.69 87 LEU A O 1
ATOM 703 N N . THR A 1 88 ? -3.835 14.969 -5.354 1.00 59.59 88 THR A N 1
ATOM 704 C CA . THR A 1 88 ? -2.832 14.965 -6.413 1.00 59.59 88 THR A CA 1
ATOM 705 C C . THR A 1 88 ? -1.760 15.968 -6.008 1.00 59.59 88 THR A C 1
ATOM 707 O O . THR A 1 88 ? -1.765 17.098 -6.489 1.00 59.59 88 THR A O 1
ATOM 710 N N . GLU A 1 89 ? -0.911 15.633 -5.035 1.00 57.34 89 GLU A N 1
ATOM 711 C CA . GLU A 1 89 ? 0.201 16.534 -4.719 1.00 57.34 89 GLU A CA 1
ATOM 712 C C . GLU A 1 89 ? 1.117 16.686 -5.939 1.00 57.34 89 GLU A C 1
ATOM 714 O O . GLU A 1 89 ? 1.480 15.712 -6.606 1.00 57.34 89 GLU A O 1
ATOM 719 N N . GLU A 1 90 ? 1.437 17.947 -6.230 1.00 42.59 90 GLU A N 1
ATOM 720 C CA . GLU A 1 90 ? 2.416 18.376 -7.216 1.00 42.59 90 GLU A CA 1
ATOM 721 C C . GLU A 1 90 ? 3.812 17.854 -6.843 1.00 42.59 90 GLU A C 1
ATOM 723 O O . GLU A 1 90 ? 4.347 18.194 -5.796 1.00 42.59 90 GLU A O 1
ATOM 728 N N . LYS A 1 91 ? 4.401 17.089 -7.769 1.00 46.50 91 LYS A N 1
ATOM 729 C CA . LYS A 1 91 ? 5.841 16.877 -8.009 1.00 46.50 91 LYS A CA 1
ATOM 730 C C . LYS A 1 91 ? 6.754 16.408 -6.857 1.00 46.50 91 LYS A C 1
ATOM 732 O O . LYS A 1 91 ? 7.105 17.150 -5.951 1.00 46.50 91 LYS A O 1
ATOM 737 N N . LEU A 1 92 ? 7.318 15.220 -7.118 1.00 43.69 92 LEU A N 1
ATOM 738 C CA . LEU A 1 92 ? 8.722 14.822 -6.926 1.00 43.69 92 LEU A CA 1
ATOM 739 C C . LEU A 1 92 ? 9.327 15.135 -5.550 1.00 43.69 92 LEU A C 1
ATOM 741 O O . LEU A 1 92 ? 10.184 16.005 -5.399 1.00 43.69 92 LEU A O 1
ATOM 745 N N . GLU A 1 93 ? 8.988 14.312 -4.555 1.00 43.22 93 GLU A N 1
ATOM 746 C CA . GLU A 1 93 ? 9.976 14.029 -3.514 1.00 43.22 93 GLU A CA 1
ATOM 747 C C . GLU A 1 93 ? 11.113 13.218 -4.157 1.00 43.22 93 GLU A C 1
ATOM 749 O O . GLU A 1 93 ? 10.910 12.066 -4.549 1.00 43.22 93 GLU A O 1
ATOM 754 N N . LEU A 1 94 ? 12.316 13.797 -4.236 1.00 42.81 94 LEU A N 1
ATOM 755 C CA . LEU A 1 94 ? 13.576 13.060 -4.383 1.00 42.81 94 LEU A CA 1
ATOM 756 C C . LEU A 1 94 ? 13.630 12.002 -3.264 1.00 42.81 94 LEU A C 1
ATOM 758 O O . LEU A 1 94 ? 13.914 12.302 -2.107 1.00 42.81 94 LEU A O 1
ATOM 762 N N . GLY A 1 95 ? 13.243 10.769 -3.597 1.00 57.25 95 GLY A N 1
ATOM 763 C CA . GLY A 1 95 ? 12.913 9.711 -2.631 1.00 57.25 95 GLY A CA 1
ATOM 764 C C . GLY A 1 95 ? 11.663 8.886 -2.978 1.00 57.25 95 GLY A C 1
ATOM 765 O O . GLY A 1 95 ? 11.464 7.822 -2.382 1.00 57.25 95 GLY A O 1
ATOM 766 N N . SER A 1 96 ? 10.864 9.329 -3.959 1.00 71.31 96 SER A N 1
ATOM 767 C CA . SER A 1 96 ? 9.656 8.660 -4.473 1.00 71.31 96 SER A CA 1
ATOM 768 C C . SER A 1 96 ? 9.914 7.195 -4.844 1.00 71.31 96 SER A C 1
ATOM 770 O O . SER A 1 96 ? 9.236 6.303 -4.330 1.00 71.31 96 SER A O 1
ATOM 772 N N . VAL A 1 97 ? 10.951 6.921 -5.646 1.00 83.69 97 VAL A N 1
ATOM 773 C CA . VAL A 1 97 ? 11.249 5.573 -6.163 1.00 83.69 97 VAL A CA 1
ATOM 774 C C . VAL A 1 97 ? 11.434 4.562 -5.028 1.00 83.69 97 VAL A C 1
ATOM 776 O O . VAL A 1 97 ? 10.718 3.563 -4.952 1.00 83.69 97 VAL A O 1
ATOM 779 N N . LYS A 1 98 ? 12.333 4.834 -4.073 1.00 85.31 98 LYS A N 1
ATOM 780 C CA . LYS A 1 98 ? 12.603 3.923 -2.942 1.00 85.31 98 LYS A CA 1
ATOM 781 C C . LYS A 1 98 ? 11.383 3.736 -2.034 1.00 85.31 98 LYS A C 1
ATOM 783 O O . LYS A 1 98 ? 11.125 2.624 -1.569 1.00 85.31 98 LYS A O 1
ATOM 788 N N . LYS A 1 99 ? 10.620 4.805 -1.786 1.00 83.81 99 LYS A N 1
ATOM 789 C CA . LYS A 1 99 ? 9.382 4.775 -0.989 1.00 83.81 99 LYS A CA 1
ATOM 790 C C . LYS A 1 99 ? 8.321 3.891 -1.648 1.00 83.81 99 LYS A C 1
ATOM 792 O O . LYS A 1 99 ? 7.753 3.021 -0.989 1.00 83.81 99 LYS A O 1
ATOM 797 N N . ASN A 1 100 ? 8.121 4.052 -2.950 1.00 88.06 100 ASN A N 1
ATOM 798 C CA . ASN A 1 100 ? 7.158 3.284 -3.728 1.00 88.06 100 ASN A CA 1
ATOM 799 C C . ASN A 1 100 ? 7.589 1.816 -3.906 1.00 88.06 100 ASN A C 1
ATOM 801 O O . ASN A 1 100 ? 6.755 0.920 -3.796 1.0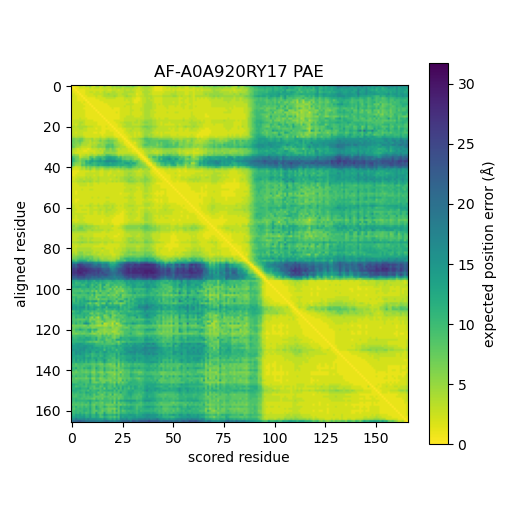0 88.06 100 ASN A O 1
ATOM 805 N N . ILE A 1 101 ? 8.889 1.527 -4.045 1.00 90.12 101 ILE A N 1
ATOM 806 C CA . ILE A 1 101 ? 9.411 0.146 -4.019 1.00 90.12 101 ILE A CA 1
ATOM 807 C C . ILE A 1 101 ? 9.133 -0.530 -2.667 1.00 90.12 101 ILE A C 1
ATOM 809 O O . ILE A 1 101 ? 8.720 -1.694 -2.614 1.00 90.12 101 ILE A O 1
ATOM 813 N N . LYS A 1 102 ? 9.302 0.194 -1.552 1.00 87.06 102 LYS A N 1
ATOM 814 C CA . LYS A 1 102 ? 8.946 -0.323 -0.222 1.00 87.06 102 LYS A CA 1
ATOM 815 C C . LYS A 1 102 ? 7.445 -0.613 -0.119 1.00 87.06 102 LYS A C 1
ATOM 817 O O . LYS A 1 102 ? 7.057 -1.619 0.475 1.00 87.06 102 LYS A O 1
ATOM 822 N N . LEU A 1 103 ? 6.608 0.227 -0.729 1.00 87.88 103 LEU A N 1
ATOM 823 C CA . LEU A 1 103 ? 5.167 0.002 -0.797 1.00 87.88 103 LEU A CA 1
ATOM 824 C C . LEU A 1 103 ? 4.835 -1.265 -1.596 1.00 87.88 103 LEU A C 1
ATOM 826 O O . LEU A 1 103 ? 4.107 -2.116 -1.091 1.00 87.88 103 LEU A O 1
ATOM 830 N N . ILE A 1 104 ? 5.440 -1.459 -2.770 1.00 91.31 104 ILE A N 1
ATOM 831 C CA . ILE A 1 104 ? 5.291 -2.686 -3.575 1.00 91.31 104 ILE A CA 1
ATOM 832 C C . ILE A 1 104 ? 5.701 -3.922 -2.775 1.00 91.31 104 ILE A C 1
ATOM 834 O O . ILE A 1 104 ? 4.978 -4.918 -2.763 1.00 91.31 104 ILE A O 1
ATOM 838 N N . SER A 1 105 ? 6.799 -3.842 -2.021 1.00 87.25 105 SER A N 1
ATOM 839 C CA . SER A 1 105 ? 7.268 -4.943 -1.169 1.00 87.25 105 SER A CA 1
ATOM 840 C C . SER A 1 105 ? 6.224 -5.389 -0.136 1.00 87.25 105 SER A C 1
ATOM 842 O O . SER A 1 105 ? 6.178 -6.565 0.221 1.00 87.25 105 SER A O 1
ATOM 844 N N . SER A 1 106 ? 5.355 -4.477 0.319 1.00 84.81 106 SER A N 1
ATOM 845 C CA . SER A 1 106 ? 4.241 -4.795 1.227 1.00 84.81 106 SER A CA 1
ATOM 846 C C . SER A 1 106 ? 3.031 -5.440 0.527 1.00 84.81 106 SER A C 1
ATOM 848 O O . SER A 1 106 ? 2.182 -6.040 1.188 1.00 84.81 106 SER A O 1
ATOM 850 N N . LEU A 1 107 ? 2.948 -5.340 -0.805 1.00 88.44 107 LEU A N 1
ATOM 851 C CA . LEU A 1 107 ? 1.822 -5.810 -1.618 1.00 88.44 107 LEU A CA 1
ATOM 852 C C . LEU A 1 107 ? 2.126 -7.096 -2.387 1.00 88.44 107 LEU A C 1
ATOM 854 O O . LEU A 1 107 ? 1.216 -7.898 -2.590 1.00 88.44 107 LEU A O 1
ATOM 858 N N . LYS A 1 108 ? 3.383 -7.312 -2.795 1.00 85.75 108 LYS A N 1
ATOM 859 C CA . LYS A 1 108 ? 3.778 -8.363 -3.750 1.00 85.75 108 LYS A CA 1
ATOM 860 C C . LYS A 1 108 ? 3.425 -9.792 -3.324 1.00 85.75 108 LYS A C 1
ATOM 862 O O . LYS A 1 108 ? 3.216 -10.638 -4.177 1.00 85.75 108 LYS A O 1
ATOM 867 N N . ASN A 1 109 ? 3.263 -10.066 -2.030 1.00 85.31 109 ASN A N 1
ATOM 868 C CA . ASN A 1 109 ? 2.858 -11.392 -1.540 1.00 85.31 109 ASN A CA 1
ATOM 869 C C . ASN A 1 109 ? 1.330 -11.594 -1.495 1.00 85.31 109 ASN A C 1
ATOM 871 O O . ASN A 1 109 ? 0.855 -12.622 -1.012 1.00 85.31 109 ASN A O 1
ATOM 875 N N . SER A 1 110 ? 0.539 -10.608 -1.922 1.00 81.88 110 SER A N 1
ATOM 876 C CA . SER A 1 110 ? -0.919 -10.690 -1.875 1.00 81.88 110 SER A CA 1
ATOM 877 C C . SER A 1 110 ? -1.496 -11.515 -3.021 1.00 81.88 110 SER A C 1
ATOM 879 O O . SER A 1 110 ? -1.084 -11.398 -4.175 1.00 81.88 110 SER A O 1
ATOM 881 N N . THR A 1 111 ? -2.531 -12.293 -2.708 1.00 80.81 111 THR A N 1
ATOM 882 C CA . THR A 1 111 ? -3.339 -13.035 -3.682 1.00 80.81 111 THR A CA 1
ATOM 883 C C . THR A 1 111 ? -4.556 -12.243 -4.170 1.00 80.81 111 THR A C 1
ATOM 885 O O . THR A 1 111 ? -5.348 -12.764 -4.951 1.00 80.81 111 THR A O 1
ATOM 888 N N . GLU A 1 112 ? -4.762 -11.003 -3.727 1.00 83.44 112 GLU A N 1
ATOM 889 C CA . GLU A 1 112 ? -5.927 -10.183 -4.090 1.00 83.44 112 GLU A CA 1
ATOM 890 C C . GLU A 1 112 ? -5.697 -9.454 -5.426 1.00 83.44 112 GLU A C 1
ATOM 892 O O . GLU A 1 112 ? -4.691 -8.771 -5.595 1.00 83.44 112 GLU A O 1
ATOM 897 N N . PHE A 1 113 ? -6.641 -9.534 -6.377 1.00 82.50 113 PHE A N 1
ATOM 898 C CA . PHE A 1 113 ? -6.523 -8.824 -7.670 1.00 82.50 113 PHE A CA 1
ATOM 899 C C . PHE A 1 113 ? -6.408 -7.308 -7.499 1.00 82.50 113 PHE A C 1
ATOM 901 O O . PHE A 1 113 ? -5.622 -6.658 -8.173 1.00 82.50 113 PHE A O 1
ATOM 908 N N . GLN A 1 114 ? -7.107 -6.752 -6.511 1.00 82.31 114 GLN A N 1
ATOM 909 C CA . GLN A 1 114 ? -6.971 -5.339 -6.190 1.00 82.31 114 GLN A CA 1
ATOM 910 C C . GLN A 1 114 ? -5.577 -4.983 -5.664 1.00 82.31 114 GLN A C 1
ATOM 912 O O . GLN A 1 114 ? -5.216 -3.821 -5.687 1.00 82.31 114 GLN A O 1
ATOM 917 N N . ASP A 1 115 ? -4.801 -5.894 -5.072 1.00 86.38 115 ASP A N 1
ATOM 918 C CA . ASP A 1 115 ? -3.405 -5.573 -4.727 1.00 86.38 115 ASP A CA 1
ATOM 919 C C . ASP A 1 115 ? -2.532 -5.514 -5.985 1.00 86.38 115 ASP A C 1
ATOM 921 O O . ASP A 1 115 ? -1.645 -4.668 -6.054 1.00 86.38 115 ASP A O 1
ATOM 925 N N . ILE A 1 116 ? -2.856 -6.311 -7.005 1.00 89.62 116 ILE A N 1
ATOM 926 C CA . ILE A 1 116 ? -2.186 -6.278 -8.304 1.00 89.62 116 ILE A CA 1
ATOM 927 C C . ILE A 1 116 ? -2.437 -4.968 -9.038 1.00 89.62 116 ILE A C 1
ATOM 929 O O . ILE A 1 116 ? -1.473 -4.280 -9.343 1.00 89.62 116 ILE A O 1
ATOM 933 N N . ASP A 1 117 ? -3.688 -4.536 -9.209 1.00 88.19 117 ASP A N 1
ATOM 934 C CA . ASP A 1 117 ? -3.984 -3.251 -9.870 1.00 88.19 117 ASP A CA 1
ATOM 935 C C . ASP A 1 117 ? -3.215 -2.078 -9.238 1.00 88.19 117 ASP A C 1
ATOM 937 O O . ASP A 1 117 ? -2.782 -1.143 -9.912 1.00 88.19 117 ASP A O 1
ATOM 941 N N . TRP A 1 118 ? -3.027 -2.134 -7.919 1.00 88.44 118 TRP A N 1
ATOM 942 C CA . TRP A 1 118 ? -2.252 -1.151 -7.175 1.00 88.44 118 TRP A CA 1
ATOM 943 C C . TRP A 1 118 ? -0.750 -1.254 -7.437 1.00 88.44 118 TRP A C 1
ATOM 945 O O . TRP A 1 118 ? -0.114 -0.220 -7.615 1.00 88.44 118 TRP A O 1
ATOM 955 N N . ILE A 1 119 ? -0.188 -2.461 -7.517 1.00 91.25 119 ILE A N 1
ATOM 956 C CA . ILE A 1 119 ? 1.208 -2.667 -7.930 1.00 91.25 119 ILE A CA 1
ATOM 957 C C . ILE A 1 119 ? 1.460 -2.031 -9.307 1.00 91.25 119 ILE A C 1
ATOM 959 O O . ILE A 1 119 ? 2.434 -1.297 -9.456 1.00 91.25 119 ILE A O 1
ATOM 963 N N . TYR A 1 120 ? 0.557 -2.204 -10.279 1.00 91.25 120 TYR A N 1
ATOM 964 C CA . TYR A 1 120 ? 0.694 -1.583 -11.607 1.00 91.25 120 TYR A CA 1
ATOM 965 C C . TYR A 1 120 ? 0.641 -0.057 -11.542 1.00 91.25 120 TYR A C 1
ATOM 967 O O . TYR A 1 120 ? 1.442 0.618 -12.185 1.00 91.25 120 TYR A O 1
ATOM 975 N N . ARG A 1 121 ? -0.290 0.513 -10.767 1.00 88.38 121 ARG A N 1
ATOM 976 C CA . ARG A 1 121 ? -0.373 1.973 -10.579 1.00 88.38 121 ARG A CA 1
ATOM 977 C C . ARG A 1 121 ? 0.913 2.533 -9.982 1.00 88.38 121 ARG A C 1
ATOM 979 O O . ARG A 1 121 ? 1.415 3.541 -10.466 1.00 88.38 121 ARG A O 1
ATOM 986 N N . ILE A 1 122 ? 1.459 1.853 -8.973 1.00 90.50 122 ILE A N 1
ATOM 987 C CA . ILE A 1 122 ? 2.699 2.273 -8.321 1.00 90.50 122 ILE A CA 1
ATOM 988 C C . ILE A 1 122 ? 3.884 2.148 -9.290 1.00 90.50 122 ILE A C 1
ATOM 990 O O . ILE A 1 122 ? 4.692 3.067 -9.347 1.00 90.50 122 ILE A O 1
ATOM 994 N N . TYR A 1 123 ? 3.981 1.082 -10.095 1.00 92.81 123 TYR A N 1
ATOM 995 C CA . TYR A 1 123 ? 5.045 0.968 -11.102 1.00 92.81 123 TYR A CA 1
ATOM 996 C C . TYR A 1 123 ? 4.973 2.053 -12.175 1.00 92.81 123 TYR A C 1
ATOM 998 O O . TYR A 1 123 ? 6.001 2.651 -12.477 1.00 92.81 123 TYR A O 1
ATOM 1006 N N . ASN A 1 124 ? 3.781 2.372 -12.689 1.00 90.06 124 ASN A N 1
ATOM 1007 C CA . ASN A 1 124 ? 3.614 3.487 -13.628 1.00 90.06 124 ASN A CA 1
ATOM 1008 C C . ASN A 1 124 ? 4.116 4.812 -13.030 1.00 90.06 124 ASN A C 1
ATOM 1010 O O . ASN A 1 124 ? 4.800 5.578 -13.705 1.00 90.06 124 ASN A O 1
ATOM 1014 N N . GLN A 1 125 ? 3.823 5.062 -11.750 1.00 85.75 125 GLN A N 1
ATOM 1015 C CA . GLN A 1 125 ? 4.305 6.258 -11.061 1.00 85.75 125 GLN A CA 1
ATOM 1016 C C . GLN A 1 125 ? 5.827 6.239 -10.867 1.00 85.75 125 GLN A C 1
ATOM 1018 O O . GLN A 1 125 ? 6.494 7.227 -11.150 1.00 85.75 125 GLN A O 1
ATOM 1023 N N . ILE A 1 126 ? 6.389 5.109 -10.423 1.00 89.69 126 ILE A N 1
ATOM 1024 C CA . ILE A 1 126 ? 7.837 4.940 -10.244 1.00 89.69 126 ILE A CA 1
ATOM 1025 C C . ILE A 1 126 ? 8.588 5.214 -11.549 1.00 89.69 126 ILE A C 1
ATOM 1027 O O . ILE A 1 126 ? 9.626 5.866 -11.519 1.00 89.69 126 ILE A O 1
ATOM 1031 N N . ILE A 1 127 ? 8.084 4.710 -12.677 1.00 89.88 127 ILE A N 1
ATOM 1032 C CA . ILE A 1 127 ? 8.709 4.894 -13.992 1.00 89.88 127 ILE A CA 1
ATOM 1033 C C . ILE A 1 127 ? 8.724 6.371 -14.372 1.00 89.88 127 ILE A C 1
ATOM 1035 O O . ILE A 1 127 ? 9.763 6.873 -14.785 1.00 89.88 127 ILE A O 1
ATOM 1039 N N . TYR A 1 128 ? 7.606 7.073 -14.171 1.00 85.19 128 TYR A N 1
ATOM 1040 C CA . TYR A 1 128 ? 7.533 8.515 -14.399 1.00 85.19 128 TYR A CA 1
ATOM 1041 C C . TYR A 1 128 ? 8.517 9.303 -13.513 1.00 85.19 128 TYR A C 1
ATOM 1043 O O . TYR A 1 128 ? 9.116 10.268 -13.976 1.00 85.19 128 TYR A O 1
ATOM 1051 N N . ASP A 1 129 ? 8.710 8.873 -12.263 1.00 83.75 129 ASP A N 1
ATOM 1052 C CA . ASP A 1 129 ? 9.603 9.522 -11.293 1.00 83.75 129 ASP A CA 1
ATOM 1053 C C . ASP A 1 129 ? 11.076 9.064 -11.396 1.00 8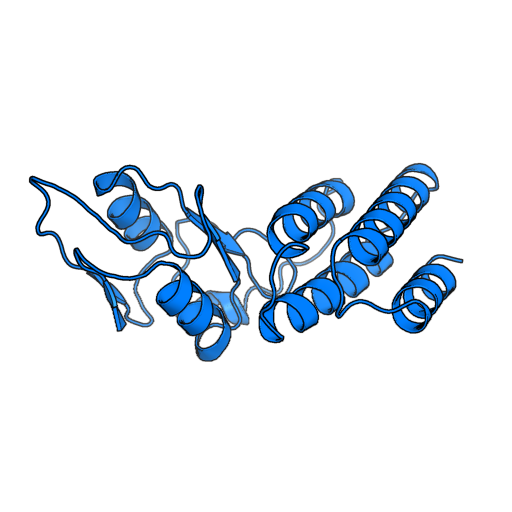3.75 129 ASP A C 1
ATOM 1055 O O . ASP A 1 129 ? 11.914 9.507 -10.610 1.00 83.75 129 ASP A O 1
ATOM 1059 N N . THR A 1 130 ? 11.411 8.139 -12.302 1.00 87.75 130 THR A N 1
ATOM 1060 C CA . THR A 1 130 ? 12.778 7.615 -12.444 1.00 87.75 130 THR A CA 1
ATOM 1061 C C . THR A 1 130 ? 13.636 8.597 -13.237 1.00 87.75 130 THR A C 1
ATOM 1063 O O . THR A 1 130 ? 13.451 8.759 -14.440 1.00 87.75 130 THR A O 1
ATOM 1066 N N . GLU A 1 131 ? 14.613 9.218 -12.575 1.00 84.75 131 GLU A N 1
ATOM 1067 C CA . GLU A 1 131 ? 15.481 10.238 -13.191 1.00 84.75 131 GLU A CA 1
ATOM 1068 C C . GLU A 1 131 ? 16.931 9.769 -13.393 1.00 84.75 131 GLU A C 1
ATOM 1070 O O . GLU A 1 131 ? 17.659 10.337 -14.207 1.00 84.75 131 GLU A O 1
ATOM 1075 N N . THR A 1 132 ? 17.367 8.742 -12.655 1.00 88.88 132 THR A N 1
ATOM 1076 C CA . THR A 1 132 ? 18.769 8.298 -12.614 1.00 88.88 132 THR A CA 1
ATOM 1077 C C . THR A 1 132 ? 18.939 6.832 -13.007 1.00 88.88 132 THR A C 1
ATOM 1079 O O . THR A 1 132 ? 18.037 6.006 -12.844 1.00 88.88 132 THR A O 1
ATOM 1082 N N . ASP A 1 133 ? 20.141 6.474 -13.466 1.00 89.31 133 ASP A N 1
ATOM 1083 C CA . ASP A 1 133 ? 20.503 5.075 -13.724 1.00 89.31 133 ASP A CA 1
ATOM 1084 C C . ASP A 1 133 ? 20.494 4.226 -12.440 1.00 89.31 133 ASP A C 1
ATOM 1086 O O . ASP A 1 133 ? 20.210 3.026 -12.494 1.00 89.31 133 ASP A O 1
ATOM 1090 N N . GLU A 1 134 ? 20.797 4.818 -11.276 1.00 89.50 134 GLU A N 1
ATOM 1091 C CA . GLU A 1 134 ? 20.640 4.137 -9.988 1.00 89.50 134 GLU A CA 1
ATOM 1092 C C . GLU A 1 134 ? 19.176 3.804 -9.695 1.00 89.50 134 GLU A C 1
ATOM 1094 O O . GLU A 1 134 ? 18.879 2.669 -9.314 1.00 89.50 134 GLU A O 1
ATOM 1099 N N . ASP A 1 135 ? 18.261 4.754 -9.898 1.00 90.31 135 ASP A N 1
ATOM 1100 C CA . ASP A 1 135 ? 16.831 4.513 -9.712 1.00 90.31 135 ASP A CA 1
ATOM 1101 C C . ASP A 1 135 ? 16.352 3.428 -10.670 1.00 90.31 135 ASP A C 1
ATOM 1103 O O . ASP A 1 135 ? 15.773 2.439 -10.227 1.00 90.31 135 ASP A O 1
ATOM 1107 N N . LYS A 1 136 ? 16.705 3.519 -11.956 1.00 92.81 136 LYS A N 1
ATOM 1108 C CA . LYS A 1 136 ? 16.356 2.508 -12.962 1.00 92.81 136 LYS A CA 1
ATOM 1109 C C . LYS A 1 136 ? 16.786 1.097 -12.554 1.00 92.81 136 LYS A C 1
ATOM 1111 O O . LYS A 1 136 ? 16.005 0.154 -12.696 1.00 92.81 136 LYS A O 1
ATOM 1116 N N . LYS A 1 137 ? 17.993 0.932 -11.997 1.00 93.19 137 LYS A N 1
ATOM 1117 C CA . LYS A 1 137 ? 18.456 -0.363 -11.461 1.00 93.19 137 LYS A CA 1
ATOM 1118 C C . LYS A 1 137 ? 17.562 -0.859 -10.324 1.00 93.19 137 LYS A C 1
ATOM 1120 O O . LYS A 1 137 ? 17.139 -2.012 -10.362 1.00 93.19 137 LYS A O 1
ATOM 1125 N N . LEU A 1 138 ? 17.226 0.006 -9.365 1.00 93.88 138 LEU A N 1
ATOM 1126 C CA . LEU A 1 138 ? 16.334 -0.339 -8.252 1.00 93.88 138 LEU A CA 1
ATOM 1127 C C . LEU A 1 138 ? 14.933 -0.739 -8.738 1.00 93.88 138 LEU A C 1
ATOM 1129 O O . LEU A 1 138 ? 14.347 -1.690 -8.217 1.00 93.88 138 LEU A O 1
ATOM 1133 N N . VAL A 1 139 ? 14.396 -0.049 -9.749 1.00 94.62 139 VAL A N 1
ATOM 1134 C CA . VAL A 1 139 ? 13.092 -0.390 -10.335 1.00 94.62 139 VAL A CA 1
ATOM 1135 C C . VAL A 1 139 ? 13.136 -1.760 -11.004 1.00 94.62 139 VAL A C 1
ATOM 1137 O O . VAL A 1 139 ? 12.251 -2.579 -10.761 1.00 94.62 139 VAL A O 1
ATOM 1140 N N . ILE A 1 140 ? 14.178 -2.052 -11.788 1.00 96.12 140 ILE A N 1
ATOM 1141 C CA . ILE A 1 140 ? 14.346 -3.357 -12.446 1.00 96.12 140 ILE A CA 1
ATOM 1142 C C . ILE A 1 140 ? 14.478 -4.486 -11.414 1.00 96.12 140 ILE A C 1
ATOM 1144 O O . ILE A 1 140 ? 13.879 -5.547 -11.586 1.00 96.12 140 ILE A O 1
ATOM 1148 N N . GLU A 1 141 ? 15.234 -4.280 -10.333 1.00 96.00 141 GLU A N 1
ATOM 1149 C CA . GLU A 1 141 ? 15.340 -5.254 -9.239 1.00 96.00 141 GLU A CA 1
ATOM 1150 C C . GLU A 1 141 ? 13.984 -5.504 -8.569 1.00 96.00 141 GLU A C 1
ATOM 1152 O O . GLU A 1 141 ? 13.593 -6.658 -8.386 1.00 96.00 141 GLU A O 1
ATOM 1157 N N . SER A 1 142 ? 13.233 -4.437 -8.284 1.00 96.00 142 SER A N 1
ATOM 1158 C CA . SER A 1 142 ? 11.871 -4.524 -7.750 1.00 96.00 142 SER A CA 1
ATOM 1159 C C . SER A 1 142 ? 10.929 -5.285 -8.692 1.00 96.00 142 SER A C 1
ATOM 1161 O O . SER A 1 142 ? 10.179 -6.148 -8.241 1.00 96.00 142 SER A O 1
ATOM 1163 N N . LEU A 1 143 ? 10.972 -5.014 -10.001 1.00 96.81 143 LEU A N 1
ATOM 1164 C CA . LEU A 1 143 ? 10.158 -5.703 -11.012 1.00 96.81 143 LEU A CA 1
ATOM 1165 C C . LEU A 1 143 ? 10.459 -7.208 -11.060 1.00 96.81 143 LEU A C 1
ATOM 1167 O O . LEU A 1 143 ? 9.533 -8.019 -11.084 1.00 96.81 143 LEU A O 1
ATOM 1171 N N . LYS A 1 144 ? 11.743 -7.595 -11.020 1.00 96.50 144 LYS A N 1
ATOM 1172 C CA . LYS A 1 144 ? 12.159 -9.010 -10.969 1.00 96.50 144 LYS A CA 1
ATOM 1173 C C . LYS A 1 144 ? 11.664 -9.707 -9.707 1.00 96.50 144 LYS A C 1
ATOM 1175 O O . LYS A 1 144 ? 11.203 -10.843 -9.768 1.00 96.50 144 LYS A O 1
ATOM 1180 N N . ASP A 1 145 ? 11.768 -9.034 -8.569 1.00 95.75 145 ASP A N 1
ATOM 1181 C CA . ASP A 1 145 ? 11.313 -9.548 -7.282 1.00 95.75 145 ASP A CA 1
ATOM 1182 C C . ASP A 1 145 ? 9.782 -9.715 -7.248 1.00 95.75 145 ASP A C 1
ATOM 1184 O O . ASP A 1 145 ? 9.278 -10.746 -6.799 1.00 95.75 145 ASP A O 1
ATOM 1188 N N . THR A 1 146 ? 9.023 -8.773 -7.814 1.00 95.19 146 THR A N 1
ATOM 1189 C CA . THR A 1 146 ? 7.566 -8.914 -7.977 1.00 95.19 146 THR A CA 1
ATOM 1190 C C . THR A 1 146 ? 7.202 -10.068 -8.912 1.00 95.19 146 THR A C 1
ATOM 1192 O O . THR A 1 146 ? 6.349 -10.872 -8.547 1.00 95.19 146 THR A O 1
ATOM 1195 N N . LEU A 1 147 ? 7.879 -10.217 -10.057 1.00 95.75 147 LEU A N 1
ATOM 1196 C CA . LEU A 1 147 ? 7.692 -11.347 -10.981 1.00 95.75 147 LEU A CA 1
ATOM 1197 C C . LEU A 1 147 ? 7.968 -12.701 -10.313 1.00 95.75 147 LEU A C 1
ATOM 1199 O O . LEU A 1 147 ? 7.235 -13.665 -10.520 1.00 95.75 147 LEU A O 1
ATOM 1203 N N . ALA A 1 148 ? 9.007 -12.779 -9.481 1.00 94.06 148 ALA A N 1
ATOM 1204 C CA . ALA A 1 148 ? 9.366 -14.011 -8.787 1.00 94.06 148 ALA A CA 1
ATOM 1205 C C . ALA A 1 148 ? 8.392 -14.380 -7.653 1.00 94.06 148 ALA A C 1
ATOM 1207 O O . ALA A 1 148 ? 8.292 -15.551 -7.286 1.00 94.06 148 ALA A O 1
ATOM 1208 N N . THR A 1 149 ? 7.702 -13.398 -7.064 1.00 92.19 149 THR A N 1
ATOM 1209 C CA . THR A 1 149 ? 6.891 -13.598 -5.849 1.00 92.19 149 THR A CA 1
ATOM 1210 C C . THR A 1 149 ? 5.389 -13.581 -6.100 1.00 92.19 149 THR A C 1
ATOM 1212 O O . THR A 1 149 ? 4.651 -14.280 -5.402 1.00 92.19 149 THR A O 1
ATOM 1215 N N . ASN A 1 150 ? 4.912 -12.829 -7.093 1.00 91.62 150 ASN A N 1
ATOM 1216 C CA . ASN A 1 150 ? 3.493 -12.681 -7.358 1.00 91.62 150 ASN A CA 1
ATOM 1217 C C . ASN A 1 150 ? 3.054 -13.438 -8.615 1.00 91.62 150 ASN A C 1
ATOM 1219 O O . ASN A 1 150 ? 3.240 -12.974 -9.731 1.00 91.62 150 ASN A O 1
ATOM 1223 N N . SER A 1 151 ? 2.349 -14.557 -8.425 1.00 89.12 151 SER A N 1
ATOM 1224 C CA . SER A 1 151 ? 1.814 -15.390 -9.521 1.00 89.12 151 SER A CA 1
ATOM 1225 C C . SER A 1 151 ? 0.893 -14.681 -10.530 1.00 89.12 151 SER A C 1
ATOM 1227 O O . SER A 1 151 ? 0.607 -15.248 -11.580 1.00 89.12 151 SER A O 1
ATOM 1229 N N . LYS A 1 152 ? 0.384 -13.484 -10.211 1.00 91.44 152 LYS A N 1
ATOM 1230 C CA . LYS A 1 152 ? -0.487 -12.692 -11.092 1.00 91.44 152 LYS A CA 1
ATOM 1231 C C . LYS A 1 152 ? 0.257 -11.599 -11.857 1.00 91.44 152 LYS A C 1
ATOM 1233 O O . LYS A 1 152 ? -0.353 -10.988 -12.723 1.00 91.44 152 LYS A O 1
ATOM 1238 N N . PHE A 1 153 ? 1.518 -11.337 -11.519 1.00 93.25 153 PHE A N 1
ATOM 1239 C CA . PHE A 1 153 ? 2.390 -10.439 -12.266 1.00 93.25 153 PHE A CA 1
ATOM 1240 C C . PHE A 1 153 ? 3.201 -11.281 -13.253 1.00 93.25 153 PHE A C 1
ATOM 1242 O O . PHE A 1 153 ? 3.953 -12.163 -12.843 1.00 93.25 153 PHE A O 1
ATOM 1249 N N . THR A 1 154 ? 2.994 -11.073 -14.549 1.00 94.00 154 THR A N 1
ATOM 1250 C CA . THR A 1 154 ? 3.493 -11.961 -15.604 1.00 94.00 154 THR A CA 1
ATOM 1251 C C . THR A 1 154 ? 4.776 -11.444 -16.251 1.00 94.00 154 THR A C 1
ATOM 1253 O O . THR A 1 154 ? 5.209 -10.312 -16.028 1.00 94.00 154 THR A O 1
ATOM 1256 N N . GLN A 1 155 ? 5.394 -12.291 -17.077 1.00 96.50 155 GLN A N 1
ATOM 1257 C CA . GLN A 1 155 ? 6.557 -11.911 -17.877 1.00 96.50 155 GLN A CA 1
ATOM 1258 C C . GLN A 1 155 ? 6.232 -10.752 -18.834 1.00 96.50 155 GLN A C 1
ATOM 1260 O O . GLN A 1 155 ? 7.043 -9.839 -18.967 1.00 96.50 155 GLN A O 1
ATOM 1265 N N . ASP A 1 156 ? 5.037 -10.742 -19.428 1.00 96.25 156 ASP A N 1
ATOM 1266 C CA . ASP A 1 156 ? 4.599 -9.669 -20.327 1.00 96.25 156 ASP A CA 1
ATOM 1267 C C . ASP A 1 156 ? 4.510 -8.327 -19.583 1.00 96.25 156 ASP A C 1
ATOM 1269 O O . ASP A 1 156 ? 4.901 -7.287 -20.112 1.00 96.25 156 ASP A O 1
ATOM 1273 N N . ASP A 1 157 ? 4.061 -8.345 -18.323 1.00 94.50 157 ASP A N 1
ATOM 1274 C CA . ASP A 1 157 ? 4.007 -7.148 -17.475 1.00 94.50 157 ASP A CA 1
ATOM 1275 C C . ASP A 1 157 ? 5.405 -6.638 -17.130 1.00 94.50 157 ASP A C 1
ATOM 1277 O O . ASP A 1 157 ? 5.676 -5.437 -17.197 1.00 94.50 157 ASP A O 1
ATOM 1281 N N . TYR A 1 158 ? 6.312 -7.556 -16.787 1.00 96.56 158 TYR A N 1
ATOM 1282 C CA . TYR A 1 158 ? 7.716 -7.236 -16.553 1.00 96.56 158 TYR A CA 1
ATOM 1283 C C . TYR A 1 158 ? 8.334 -6.554 -17.781 1.00 96.56 158 TYR A C 1
ATOM 1285 O O . TYR A 1 158 ? 8.926 -5.482 -17.660 1.00 96.56 158 TYR A O 1
ATOM 1293 N N . GLU A 1 159 ? 8.169 -7.143 -18.965 1.00 96.50 159 GLU A N 1
ATOM 1294 C CA . GLU A 1 159 ? 8.708 -6.605 -20.215 1.00 96.50 159 GLU A CA 1
ATOM 1295 C C . GLU A 1 159 ? 8.078 -5.260 -20.576 1.00 96.50 159 GLU A C 1
ATOM 1297 O O . GLU A 1 159 ? 8.793 -4.334 -20.964 1.00 96.50 159 GLU A O 1
ATOM 1302 N N . HIS A 1 160 ? 6.764 -5.115 -20.383 1.00 95.69 160 HIS A N 1
ATOM 1303 C CA . HIS A 1 160 ? 6.056 -3.855 -20.582 1.00 95.69 160 HIS A CA 1
ATOM 1304 C C . HIS A 1 160 ? 6.681 -2.718 -19.766 1.00 95.69 160 HIS A C 1
ATOM 1306 O O . HIS A 1 160 ? 7.018 -1.674 -20.325 1.00 95.69 160 HIS A O 1
ATOM 1312 N N . PHE A 1 161 ? 6.889 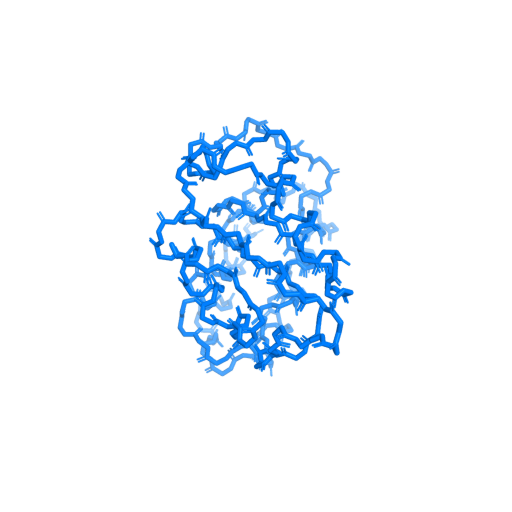-2.928 -18.464 1.00 96.06 161 PHE A N 1
ATOM 1313 C CA . PHE A 1 161 ? 7.466 -1.907 -17.591 1.00 96.06 161 PHE A CA 1
ATOM 1314 C C . PHE A 1 161 ? 8.956 -1.663 -17.855 1.00 96.06 161 PHE A C 1
ATOM 1316 O O . PHE A 1 161 ? 9.396 -0.515 -17.841 1.00 96.06 161 PHE A O 1
ATOM 1323 N N . VAL A 1 162 ? 9.740 -2.705 -18.152 1.00 94.94 162 VAL A N 1
ATOM 1324 C CA . VAL A 1 162 ? 11.160 -2.544 -18.516 1.00 94.94 162 VAL A CA 1
ATOM 1325 C C . VAL A 1 162 ? 11.319 -1.730 -19.798 1.00 94.94 162 VAL A C 1
ATOM 1327 O O . VAL A 1 162 ? 12.216 -0.892 -19.876 1.00 94.94 162 VAL A O 1
ATOM 1330 N N . ASN A 1 163 ? 10.443 -1.927 -20.783 1.00 93.62 163 ASN A N 1
ATOM 1331 C CA . ASN A 1 163 ? 10.475 -1.169 -22.032 1.00 93.62 163 ASN A CA 1
ATOM 1332 C C . ASN A 1 163 ? 10.159 0.317 -21.836 1.00 93.62 163 ASN A C 1
ATOM 1334 O O . ASN A 1 163 ? 10.661 1.127 -22.600 1.00 93.62 163 ASN A O 1
ATOM 1338 N N . GLN A 1 164 ? 9.373 0.689 -20.823 1.00 93.44 164 GLN A N 1
ATOM 1339 C CA . GLN A 1 164 ? 9.095 2.099 -20.518 1.00 93.44 164 GLN A CA 1
ATOM 1340 C C . GLN A 1 164 ? 10.244 2.810 -19.789 1.00 93.44 164 GLN A C 1
ATOM 1342 O O . GLN A 1 164 ? 10.282 4.036 -19.763 1.00 93.44 164 GLN A O 1
ATOM 1347 N N . LEU A 1 165 ? 11.169 2.060 -19.182 1.00 88.31 165 LEU A N 1
ATOM 1348 C CA . LEU A 1 165 ? 12.357 2.612 -18.522 1.00 88.31 165 LEU A CA 1
ATOM 1349 C C . LEU A 1 165 ? 13.518 2.879 -19.495 1.00 88.31 165 LEU A C 1
ATOM 1351 O O . LEU A 1 165 ? 14.507 3.496 -19.093 1.00 88.31 165 LEU A O 1
ATOM 1355 N N . ASN A 1 166 ? 13.465 2.337 -20.716 1.00 74.94 166 ASN A N 1
ATOM 1356 C CA . ASN A 1 166 ? 14.510 2.424 -21.746 1.00 74.94 166 ASN A CA 1
ATOM 1357 C C . ASN A 1 166 ? 14.149 3.440 -22.825 1.00 74.94 166 ASN A C 1
ATOM 1359 O O . ASN A 1 166 ? 15.102 4.105 -23.284 1.00 74.94 166 ASN A O 1
#